Protein AF-A0A151BBE2-F1 (afdb_monomer_lite)

pLDDT: mean 84.12, std 19.03, range [43.47, 98.38]

Sequence (85 aa):
MGKVLHDTSRLTEEYRSGVRRLTDFTTVLNIVEFPKALEFSGLNILYPTRVDYSLAIQVSKDASLPATKFYIDAYEYKPWAEVER

Secondary structure (DSSP, 8-state):
-PPPBP-HHHHHHHHHTT--B--SEEEHHHHHH-GGGGGSBT-EEE---HHHHHHHHHHHHHHTTTHHHHHHHHHT---GGGTT-

Foldseek 3Di:
DDADEDALVVLVVCVVVVAQEHQHEYEVVRCVVPVCSVSRHNYHYDYDDPVNVVVVVVVVCVVVPPPVVVVCVVPVDDPPVVVPD

Structure (mmCIF, N/CA/C/O backbone):
data_AF-A0A151BBE2-F1
#
_entry.id   AF-A0A151BBE2-F1
#
loop_
_atom_site.group_PDB
_atom_site.id
_atom_site.type_symbol
_atom_site.label_atom_id
_atom_site.label_alt_id
_atom_site.label_comp_id
_atom_site.label_asym_id
_atom_site.label_entity_id
_atom_site.label_seq_id
_atom_site.pdbx_PDB_ins_code
_atom_site.Cartn_x
_atom_site.Cartn_y
_atom_site.Cartn_z
_atom_site.occupancy
_atom_site.B_iso_or_equiv
_atom_site.auth_seq_id
_atom_site.auth_comp_id
_atom_site.auth_asym_id
_atom_site.auth_atom_id
_atom_site.pdbx_PDB_model_num
ATOM 1 N N . MET A 1 1 ? -20.141 -1.542 -8.710 1.00 47.41 1 MET A N 1
ATOM 2 C CA . MET A 1 1 ? -18.864 -0.827 -8.494 1.00 47.41 1 MET A CA 1
ATOM 3 C C . MET A 1 1 ? -17.769 -1.850 -8.241 1.00 47.41 1 MET A C 1
ATOM 5 O O . MET A 1 1 ? -18.021 -2.777 -7.480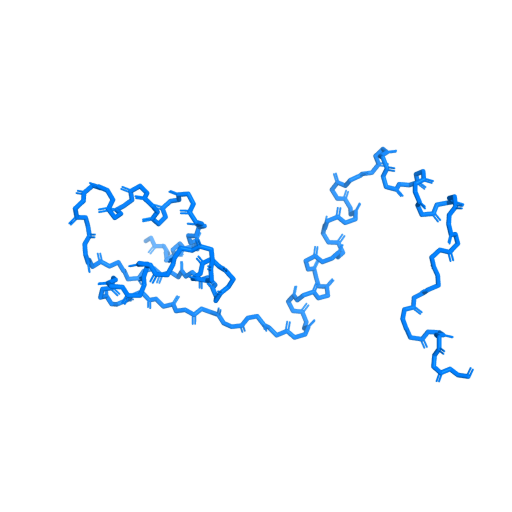 1.00 47.41 1 MET A O 1
ATOM 9 N N . GLY A 1 2 ? -16.615 -1.726 -8.902 1.00 78.62 2 GLY A N 1
ATOM 10 C CA . GLY A 1 2 ? -15.452 -2.591 -8.667 1.00 78.62 2 GLY A CA 1
ATOM 11 C C . GLY A 1 2 ? -14.683 -2.189 -7.405 1.00 78.62 2 GLY A C 1
ATOM 12 O O . GLY A 1 2 ? -14.830 -1.063 -6.934 1.00 78.62 2 GLY A O 1
ATOM 13 N N . LYS A 1 3 ? -13.884 -3.112 -6.861 1.00 87.12 3 LYS A N 1
ATOM 14 C CA . LYS A 1 3 ? -12.940 -2.823 -5.771 1.00 87.12 3 LYS A CA 1
ATOM 15 C C . LYS A 1 3 ? -11.830 -1.890 -6.263 1.00 87.12 3 LYS A C 1
ATOM 17 O O . LYS A 1 3 ? -11.407 -2.008 -7.413 1.00 87.12 3 LYS A O 1
ATOM 22 N N . VAL A 1 4 ? -11.349 -1.009 -5.390 1.00 94.69 4 VAL A N 1
ATOM 23 C CA . VAL A 1 4 ? -10.314 -0.007 -5.712 1.00 94.69 4 VAL A CA 1
ATOM 24 C C . VAL A 1 4 ? -8.949 -0.441 -5.162 1.00 94.69 4 VAL A C 1
ATOM 26 O O . VAL A 1 4 ? -8.880 -1.216 -4.210 1.00 94.69 4 VAL A O 1
ATOM 29 N N . LEU A 1 5 ? -7.857 0.021 -5.776 1.00 96.75 5 LEU A N 1
ATOM 30 C CA . LEU A 1 5 ? -6.502 -0.119 -5.239 1.00 96.75 5 LEU A CA 1
ATOM 31 C C . LEU A 1 5 ? -6.116 1.171 -4.506 1.00 96.75 5 LEU A C 1
ATOM 33 O O . LEU A 1 5 ? -6.053 2.230 -5.123 1.00 96.75 5 LEU A O 1
ATOM 37 N N . HIS A 1 6 ? -5.871 1.076 -3.202 1.00 97.06 6 HIS A N 1
ATOM 38 C CA . HIS A 1 6 ? -5.513 2.211 -2.352 1.00 97.06 6 HIS A CA 1
ATOM 39 C C . HIS A 1 6 ? -3.999 2.398 -2.265 1.00 97.06 6 HIS A C 1
ATOM 41 O O . HIS A 1 6 ? -3.258 1.422 -2.124 1.00 97.06 6 HIS A O 1
ATOM 47 N N . ASP A 1 7 ? -3.559 3.654 -2.280 1.00 97.25 7 ASP A N 1
ATOM 48 C CA . ASP A 1 7 ? -2.201 4.056 -1.912 1.00 97.25 7 ASP A CA 1
ATOM 49 C C . ASP A 1 7 ? -2.103 4.438 -0.422 1.00 97.25 7 ASP A C 1
ATOM 51 O O . ASP A 1 7 ? -3.092 4.455 0.321 1.00 97.25 7 ASP A O 1
ATOM 55 N N . THR A 1 8 ? -0.891 4.754 0.028 1.00 98.00 8 THR A N 1
ATOM 56 C CA . THR A 1 8 ? -0.605 5.150 1.411 1.00 98.00 8 THR A CA 1
ATOM 57 C C . THR A 1 8 ? -1.391 6.389 1.856 1.00 98.00 8 THR A C 1
ATOM 59 O O . THR A 1 8 ? -1.834 6.464 3.009 1.00 98.00 8 THR A O 1
ATOM 62 N N . SER A 1 9 ? -1.603 7.358 0.959 1.00 98.12 9 SER A N 1
ATOM 63 C CA . SER A 1 9 ? -2.313 8.600 1.277 1.00 98.12 9 SER A CA 1
ATOM 64 C C . SER A 1 9 ? -3.782 8.325 1.589 1.00 98.12 9 SER A C 1
ATOM 66 O O . SER A 1 9 ? -4.290 8.765 2.626 1.00 98.12 9 SER A O 1
ATOM 68 N N . ARG A 1 10 ? -4.427 7.488 0.769 1.00 97.75 10 ARG A N 1
ATOM 69 C CA . ARG A 1 10 ? -5.829 7.125 0.948 1.00 97.75 10 ARG A CA 1
ATOM 70 C C . ARG A 1 10 ? -6.038 6.245 2.175 1.00 97.75 10 ARG A C 1
ATOM 72 O O . ARG A 1 10 ? -6.934 6.517 2.968 1.00 97.75 10 ARG A O 1
ATOM 79 N N . LEU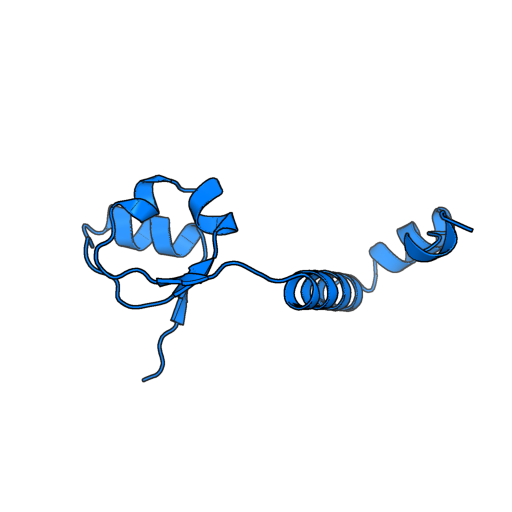 A 1 11 ? -5.170 5.256 2.405 1.00 98.06 11 LEU A N 1
ATOM 80 C CA . LEU A 1 11 ? -5.215 4.432 3.623 1.00 98.06 11 LEU A CA 1
ATOM 81 C C . LEU A 1 11 ? -5.084 5.279 4.894 1.00 98.06 11 LEU A C 1
ATOM 83 O O . LEU A 1 11 ? -5.788 5.043 5.877 1.00 98.06 11 LEU A O 1
ATOM 87 N N . THR A 1 12 ? -4.207 6.285 4.872 1.00 98.12 12 THR A N 1
ATOM 88 C CA . THR A 1 12 ? -4.027 7.212 5.995 1.00 98.12 12 THR A CA 1
ATOM 89 C C . THR A 1 12 ? -5.289 8.039 6.244 1.00 98.12 12 THR A C 1
ATOM 91 O O . THR A 1 12 ? -5.683 8.228 7.396 1.00 98.12 12 THR A O 1
ATOM 94 N N . GLU A 1 13 ? -5.929 8.530 5.184 1.00 98.12 13 GLU A N 1
ATOM 95 C CA . GLU A 1 13 ? -7.163 9.315 5.263 1.00 98.12 13 GLU A CA 1
ATOM 96 C C . GLU A 1 13 ? -8.333 8.500 5.829 1.00 98.12 13 GLU A C 1
ATOM 98 O O . GLU A 1 13 ? -8.982 8.936 6.784 1.00 98.12 13 GLU A O 1
ATOM 103 N N . GLU A 1 14 ? -8.557 7.289 5.314 1.00 97.56 14 GLU A N 1
ATOM 104 C CA . GLU A 1 14 ? -9.597 6.377 5.808 1.00 97.56 14 GLU A CA 1
ATOM 105 C C . GLU A 1 14 ? -9.363 6.041 7.288 1.00 97.56 14 GLU A C 1
ATOM 107 O O . GLU A 1 14 ? -10.271 6.112 8.123 1.00 97.56 14 GLU A O 1
ATOM 112 N N . TYR A 1 15 ? -8.110 5.752 7.653 1.00 97.81 15 TYR A N 1
ATOM 113 C CA . TYR A 1 15 ? -7.757 5.404 9.025 1.00 97.81 15 TYR A CA 1
ATOM 114 C C . TYR A 1 15 ? -7.983 6.585 9.984 1.00 97.81 15 TYR A C 1
ATOM 116 O O . TYR A 1 15 ? -8.514 6.400 11.085 1.00 97.81 15 TYR A O 1
ATOM 124 N N . ARG A 1 16 ? -7.627 7.810 9.569 1.00 97.69 16 ARG A N 1
ATOM 125 C CA . ARG A 1 16 ? -7.894 9.049 10.325 1.00 97.69 16 ARG A CA 1
ATOM 126 C C . ARG A 1 16 ? -9.385 9.342 10.457 1.00 97.69 16 ARG A C 1
ATOM 128 O O . ARG A 1 16 ? -9.807 9.816 11.505 1.00 97.69 16 ARG A O 1
ATOM 135 N N . SER A 1 17 ? -10.170 8.993 9.444 1.00 97.75 17 SER A N 1
ATOM 136 C CA . SER A 1 17 ? -11.632 9.136 9.432 1.00 97.75 17 SER A CA 1
ATOM 137 C C . SER A 1 17 ? -12.351 8.109 10.317 1.00 97.75 17 SER A C 1
ATOM 139 O O . SER A 1 17 ? -13.576 8.088 10.381 1.00 97.75 17 SER A O 1
ATOM 141 N N . GLY A 1 18 ? -11.604 7.247 11.016 1.00 97.62 18 GLY A N 1
ATOM 142 C CA . GLY A 1 18 ? -12.156 6.239 11.918 1.00 97.62 18 GLY A CA 1
ATOM 143 C C . GLY A 1 18 ? -12.614 4.964 11.212 1.00 97.62 18 GLY A C 1
ATOM 144 O O . GLY A 1 18 ? -13.142 4.066 11.867 1.00 97.62 18 GLY A O 1
ATOM 145 N N . VAL A 1 19 ? -12.380 4.830 9.903 1.00 97.56 19 VAL A N 1
ATOM 146 C CA . VAL A 1 19 ? -12.680 3.591 9.183 1.00 97.56 19 VAL A CA 1
ATOM 147 C C . VAL A 1 19 ? -11.757 2.489 9.696 1.00 97.56 19 VAL A C 1
ATOM 149 O O . VAL A 1 19 ? -10.555 2.683 9.879 1.00 97.56 19 VAL A O 1
ATOM 152 N N . ARG A 1 20 ? -12.332 1.321 9.983 1.00 96.31 20 ARG A N 1
ATOM 153 C CA . ARG A 1 20 ? -11.606 0.128 10.461 1.00 96.31 20 ARG A CA 1
ATOM 154 C C . ARG A 1 20 ? -11.942 -1.135 9.671 1.00 96.31 20 ARG A C 1
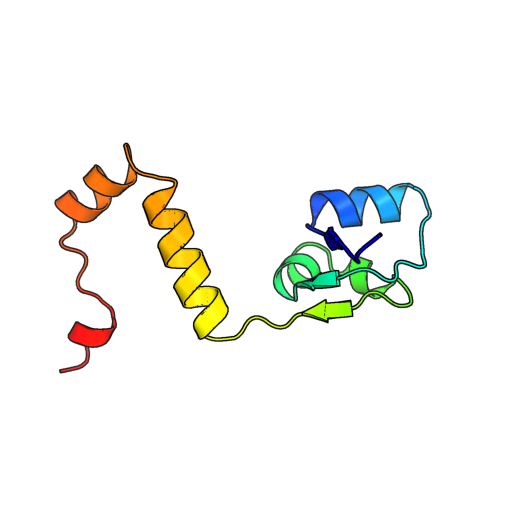ATOM 156 O O . ARG A 1 20 ? -11.377 -2.196 9.919 1.00 96.31 20 ARG A O 1
ATOM 163 N N . ARG A 1 21 ? -12.846 -1.033 8.696 1.00 97.38 21 ARG A N 1
ATOM 164 C CA . ARG A 1 21 ? -13.184 -2.108 7.765 1.00 97.38 21 ARG A CA 1
ATOM 165 C C . ARG A 1 21 ? -13.132 -1.570 6.347 1.00 97.38 21 ARG A C 1
ATOM 167 O O . ARG A 1 21 ? -13.866 -0.641 6.030 1.00 97.38 21 ARG A O 1
ATOM 174 N N . LEU A 1 22 ? -12.298 -2.176 5.513 1.00 96.50 22 LEU A N 1
ATOM 175 C CA . LEU A 1 22 ? -12.086 -1.761 4.131 1.00 96.50 22 LEU A CA 1
ATOM 176 C C . LEU A 1 22 ? -11.922 -3.020 3.281 1.00 96.50 22 LEU A C 1
ATOM 178 O O . LEU A 1 22 ? -11.010 -3.791 3.523 1.00 96.50 22 LEU A O 1
ATOM 182 N N . THR A 1 23 ? -12.814 -3.271 2.321 1.00 96.44 23 THR A N 1
ATOM 183 C CA . THR A 1 23 ? -12.838 -4.536 1.546 1.00 96.44 23 THR A CA 1
ATOM 184 C C . THR A 1 23 ? -12.150 -4.451 0.181 1.00 96.44 23 THR A C 1
ATOM 186 O O . THR A 1 23 ? -12.284 -5.355 -0.651 1.00 96.44 23 THR A O 1
ATOM 189 N N . ASP A 1 24 ? -11.443 -3.352 -0.044 1.00 96.50 24 ASP A N 1
ATOM 190 C CA . ASP A 1 24 ? -10.693 -3.033 -1.253 1.00 96.50 24 ASP A CA 1
ATOM 191 C C . ASP A 1 24 ? -9.305 -3.695 -1.256 1.00 96.50 24 ASP A C 1
ATOM 193 O O . ASP A 1 24 ? -9.044 -4.623 -0.479 1.00 96.50 24 ASP A O 1
ATOM 197 N N . PHE A 1 25 ? -8.433 -3.251 -2.162 1.00 98.12 25 PHE A N 1
ATOM 198 C CA . PHE A 1 25 ? -7.066 -3.732 -2.310 1.00 98.12 25 PHE A CA 1
ATOM 199 C C . PHE A 1 25 ? -6.034 -2.678 -1.901 1.00 98.12 25 PHE A C 1
ATOM 201 O O . PHE A 1 25 ? -6.262 -1.478 -2.012 1.00 98.12 25 PHE A O 1
ATOM 208 N N . THR A 1 26 ? -4.859 -3.142 -1.492 1.00 98.12 26 THR A N 1
ATOM 209 C CA . THR A 1 26 ? -3.617 -2.362 -1.412 1.00 98.12 26 THR A CA 1
ATOM 210 C C . THR A 1 26 ? -2.445 -3.244 -1.843 1.00 98.12 26 THR A C 1
ATOM 212 O O . THR A 1 26 ? -2.640 -4.429 -2.106 1.00 98.12 26 THR A O 1
ATOM 215 N N . THR A 1 27 ? -1.226 -2.713 -1.907 1.00 98.31 27 THR A N 1
ATOM 216 C CA . THR A 1 27 ? -0.011 -3.519 -2.090 1.00 98.31 27 THR A CA 1
ATOM 217 C C . THR A 1 27 ? 0.764 -3.657 -0.784 1.00 98.31 27 THR A C 1
ATOM 219 O O . THR A 1 27 ? 0.650 -2.821 0.112 1.00 98.31 27 THR A O 1
ATOM 222 N N . VAL A 1 28 ? 1.611 -4.683 -0.687 1.00 98.12 28 VAL A N 1
ATOM 223 C CA . VAL A 1 28 ? 2.557 -4.834 0.430 1.00 98.12 28 VAL A CA 1
ATOM 224 C C . VAL A 1 28 ? 3.492 -3.624 0.586 1.00 98.12 28 VAL A C 1
ATOM 226 O O . VAL A 1 28 ? 3.892 -3.311 1.702 1.00 98.12 28 VAL A O 1
ATOM 229 N N . LEU A 1 29 ? 3.798 -2.901 -0.496 1.00 97.62 29 LEU A N 1
ATOM 230 C CA . LEU A 1 29 ? 4.652 -1.709 -0.450 1.00 97.62 29 LEU A CA 1
ATOM 231 C C . LEU A 1 29 ? 3.987 -0.588 0.363 1.00 97.62 29 LEU A C 1
ATOM 233 O O . LEU A 1 29 ? 4.598 -0.042 1.277 1.00 97.62 29 LEU A O 1
ATOM 237 N N . ASN A 1 30 ? 2.694 -0.350 0.132 1.00 98.12 30 ASN A N 1
ATOM 238 C CA . ASN A 1 30 ? 1.913 0.631 0.894 1.00 98.12 30 ASN A CA 1
ATOM 239 C C . ASN A 1 30 ? 1.769 0.225 2.374 1.00 98.12 30 ASN A C 1
ATOM 241 O O . ASN A 1 30 ? 1.698 1.079 3.254 1.00 98.12 30 ASN A O 1
ATOM 245 N N . ILE A 1 31 ? 1.740 -1.083 2.669 1.00 98.38 31 ILE A N 1
ATOM 246 C CA . ILE A 1 31 ? 1.756 -1.583 4.054 1.00 98.38 31 ILE A CA 1
ATOM 247 C C . ILE A 1 31 ? 3.088 -1.262 4.740 1.00 98.38 31 ILE A C 1
ATOM 249 O O . ILE A 1 31 ? 3.085 -0.882 5.907 1.00 98.38 31 ILE A O 1
ATOM 253 N N . VAL A 1 32 ? 4.220 -1.393 4.042 1.00 98.12 32 VAL A N 1
ATOM 254 C CA . VAL A 1 32 ? 5.538 -1.032 4.593 1.00 98.12 32 VAL A CA 1
ATOM 255 C C . VAL A 1 32 ? 5.609 0.465 4.904 1.00 98.12 32 VAL A C 1
ATOM 257 O O . VAL A 1 32 ? 6.136 0.843 5.949 1.00 98.12 32 VAL A O 1
ATOM 260 N N . GLU A 1 33 ? 5.039 1.312 4.046 1.00 98.12 33 GLU A N 1
ATOM 261 C CA . GLU A 1 33 ? 4.974 2.763 4.264 1.00 98.12 33 GLU A CA 1
ATOM 262 C C . GLU A 1 33 ? 4.022 3.159 5.405 1.00 98.12 33 GLU A C 1
ATOM 264 O O . GLU A 1 33 ? 4.317 4.075 6.176 1.00 98.12 33 GLU A O 1
ATOM 269 N N . PHE A 1 34 ? 2.890 2.462 5.548 1.00 98.12 34 PHE A N 1
ATOM 270 C CA . PHE A 1 34 ? 1.910 2.698 6.608 1.00 98.12 34 PHE A CA 1
ATOM 271 C C . PHE A 1 34 ? 1.455 1.388 7.274 1.00 98.12 34 PHE A C 1
ATOM 273 O O . PHE A 1 34 ? 0.362 0.882 6.997 1.00 98.12 34 PHE A O 1
ATOM 280 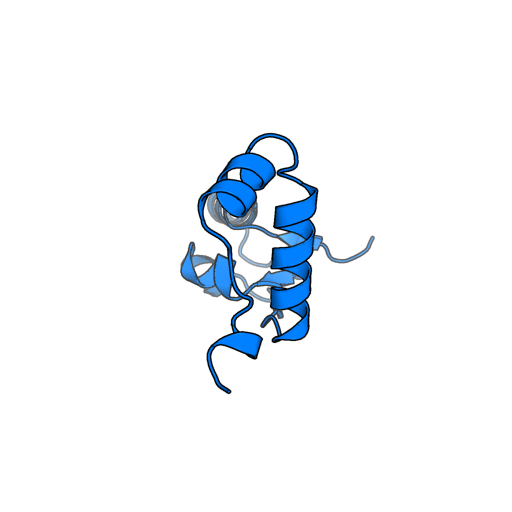N N . PRO A 1 35 ? 2.237 0.864 8.240 1.00 98.00 35 PRO A N 1
ATOM 281 C CA . PRO A 1 35 ? 1.958 -0.427 8.877 1.00 98.00 35 PRO A CA 1
ATOM 282 C C . PRO A 1 35 ? 0.606 -0.508 9.596 1.00 98.00 35 PRO A C 1
ATOM 284 O O . PRO A 1 35 ? 0.032 -1.588 9.712 1.00 98.00 35 PRO A O 1
ATOM 287 N N . LYS A 1 36 ? 0.048 0.632 10.028 1.00 97.56 36 LYS A N 1
ATOM 288 C CA . LYS A 1 36 ? -1.289 0.710 10.647 1.00 97.56 36 LYS A CA 1
ATOM 289 C C . LYS A 1 36 ? -2.413 0.259 9.712 1.00 97.56 36 LYS A C 1
ATOM 291 O O . LYS A 1 36 ? -3.488 -0.086 10.191 1.00 97.56 36 LYS A O 1
ATOM 296 N N . ALA A 1 37 ? -2.183 0.203 8.398 1.00 97.69 37 ALA A N 1
ATOM 297 C CA . ALA A 1 37 ? -3.148 -0.375 7.468 1.00 97.69 37 ALA A CA 1
ATOM 298 C C . ALA A 1 37 ? -3.445 -1.861 7.746 1.00 97.69 37 ALA A C 1
ATOM 300 O O . ALA A 1 37 ? -4.512 -2.341 7.373 1.00 97.69 37 ALA A O 1
ATOM 301 N N . LEU A 1 38 ? -2.560 -2.579 8.449 1.00 97.81 38 LEU A N 1
ATOM 302 C CA . LEU A 1 38 ? -2.822 -3.950 8.906 1.00 97.81 38 LEU A CA 1
ATOM 303 C C . LEU A 1 38 ? -3.977 -4.045 9.914 1.00 97.81 38 LEU A C 1
ATOM 305 O O . LEU A 1 38 ? -4.523 -5.124 10.118 1.00 97.81 38 LEU A O 1
ATOM 309 N N . GLU A 1 39 ? -4.373 -2.932 10.532 1.00 97.88 39 GLU A N 1
ATOM 310 C CA . GLU A 1 39 ? -5.508 -2.886 11.454 1.00 97.88 39 GLU A CA 1
ATOM 311 C C . GLU A 1 39 ? -6.865 -2.817 10.729 1.00 97.88 39 GLU A C 1
ATOM 313 O O . GLU A 1 39 ? -7.909 -3.000 11.360 1.00 97.88 39 GLU A O 1
ATOM 318 N N . PHE A 1 40 ? -6.891 -2.563 9.412 1.00 98.19 40 PHE A N 1
ATOM 319 C CA . PHE A 1 40 ? -8.130 -2.634 8.642 1.00 98.19 40 PHE A CA 1
ATOM 320 C C . PHE A 1 40 ? -8.588 -4.083 8.492 1.00 98.19 40 PHE A C 1
ATOM 322 O O . PHE A 1 40 ? -7.940 -4.915 7.859 1.00 98.19 40 PHE A O 1
ATOM 329 N N . SER A 1 41 ? -9.788 -4.370 8.980 1.00 97.94 41 SER A N 1
ATOM 330 C CA . SER A 1 41 ? -10.440 -5.646 8.710 1.00 97.94 41 SER A CA 1
ATOM 331 C C . SER A 1 41 ? -10.881 -5.744 7.242 1.00 97.94 41 SER A C 1
ATOM 333 O O . SER A 1 41 ? -11.539 -4.849 6.705 1.00 97.94 41 SER A O 1
ATOM 335 N N . GLY A 1 42 ? -10.540 -6.858 6.589 1.00 96.56 42 GLY A N 1
ATOM 336 C CA . GLY A 1 42 ? -10.976 -7.181 5.224 1.00 96.56 42 GLY A CA 1
ATOM 337 C C . GLY A 1 42 ? -10.153 -6.567 4.087 1.00 96.56 42 GLY A C 1
ATOM 338 O O . GLY A 1 42 ? -10.490 -6.814 2.923 1.00 96.56 42 GLY A O 1
ATOM 339 N N . LEU A 1 43 ? -9.096 -5.807 4.401 1.00 97.88 43 LEU A N 1
ATOM 340 C CA . LEU A 1 43 ? -8.222 -5.201 3.398 1.00 97.88 43 LEU A CA 1
ATOM 341 C C . LEU A 1 43 ? -7.410 -6.292 2.700 1.00 97.88 43 LEU A C 1
ATOM 343 O O . LEU A 1 43 ? -6.745 -7.099 3.346 1.00 97.88 43 LEU A O 1
ATOM 347 N N . ASN A 1 44 ? -7.474 -6.326 1.371 1.00 98.00 44 ASN A N 1
ATOM 348 C CA . ASN A 1 44 ? -6.800 -7.346 0.578 1.00 98.00 44 ASN A CA 1
ATOM 349 C C . ASN A 1 44 ? -5.413 -6.837 0.172 1.00 98.00 44 ASN A C 1
ATOM 351 O O . ASN A 1 44 ? -5.300 -5.864 -0.572 1.00 98.00 44 ASN A O 1
ATOM 355 N N . ILE A 1 45 ? -4.359 -7.495 0.652 1.00 98.19 45 ILE A N 1
ATOM 356 C CA . ILE A 1 45 ? -2.975 -7.111 0.360 1.00 98.19 45 ILE A CA 1
ATOM 357 C C . ILE A 1 45 ? -2.497 -7.882 -0.869 1.00 98.19 45 ILE A C 1
ATOM 359 O O . ILE A 1 45 ? -2.442 -9.111 -0.868 1.00 98.19 45 ILE A O 1
ATOM 363 N N . LEU A 1 46 ? -2.149 -7.148 -1.919 1.00 97.81 46 LEU A N 1
ATOM 364 C CA . LEU A 1 46 ? -1.533 -7.672 -3.127 1.00 97.81 46 LEU A CA 1
ATOM 365 C C . LEU A 1 46 ? -0.012 -7.710 -2.962 1.00 97.81 46 LEU A C 1
ATOM 367 O O . LEU A 1 46 ? 0.607 -6.759 -2.478 1.00 97.81 46 LEU A O 1
ATOM 371 N N . TYR A 1 47 ? 0.587 -8.804 -3.417 1.00 97.62 47 TYR A N 1
ATOM 372 C CA . TYR A 1 47 ? 2.030 -9.009 -3.432 1.00 97.62 47 TYR A CA 1
ATOM 373 C C . TYR A 1 47 ? 2.495 -8.982 -4.887 1.00 97.62 47 TYR A C 1
ATOM 375 O O . TYR A 1 47 ? 2.235 -9.947 -5.608 1.00 97.62 47 TYR A O 1
ATOM 383 N N . PRO A 1 48 ? 3.126 -7.884 -5.344 1.00 96.31 48 PRO A N 1
ATOM 384 C CA . PRO A 1 48 ? 3.547 -7.772 -6.730 1.00 96.31 48 PRO A CA 1
ATOM 385 C C . PRO A 1 48 ? 4.538 -8.876 -7.103 1.00 96.31 48 PRO A C 1
ATOM 387 O O . PRO A 1 48 ? 5.446 -9.220 -6.342 1.00 96.31 48 PRO A O 1
ATOM 390 N N . THR A 1 49 ? 4.362 -9.417 -8.299 1.00 97.12 49 THR A N 1
ATOM 391 C CA . THR A 1 49 ? 5.254 -10.395 -8.914 1.00 97.12 49 THR A CA 1
ATOM 392 C C . THR A 1 49 ? 6.372 -9.699 -9.691 1.00 97.12 49 THR A C 1
ATOM 394 O O . THR A 1 49 ? 6.353 -8.491 -9.932 1.00 97.12 49 THR A O 1
ATOM 397 N N . ARG A 1 50 ? 7.352 -10.474 -10.170 1.00 96.12 50 ARG A N 1
ATOM 398 C CA . ARG A 1 50 ? 8.413 -9.965 -11.055 1.00 96.12 50 ARG A CA 1
ATOM 399 C C . ARG A 1 50 ? 7.860 -9.270 -12.307 1.00 96.12 50 ARG A C 1
ATOM 401 O O . ARG A 1 50 ? 8.465 -8.309 -12.783 1.00 96.12 50 ARG A O 1
ATOM 408 N N . VAL A 1 51 ? 6.737 -9.753 -12.840 1.00 96.69 51 VAL A N 1
ATOM 409 C CA . VAL A 1 51 ? 6.095 -9.172 -14.027 1.00 96.69 51 VAL A CA 1
ATOM 410 C C . VAL A 1 51 ? 5.530 -7.793 -13.700 1.00 96.69 51 VAL A C 1
ATOM 412 O O . VAL A 1 51 ? 5.781 -6.852 -14.449 1.00 96.69 51 VAL A O 1
ATOM 415 N N . ASP A 1 52 ? 4.873 -7.648 -12.548 1.00 95.25 52 ASP A N 1
ATOM 416 C CA . ASP A 1 52 ? 4.309 -6.372 -12.094 1.00 95.25 52 ASP A CA 1
ATOM 417 C C . ASP A 1 52 ? 5.396 -5.305 -11.917 1.00 95.25 52 ASP A C 1
ATOM 419 O O . ASP A 1 52 ? 5.248 -4.180 -12.390 1.00 95.25 52 ASP A O 1
ATOM 423 N N . TYR A 1 53 ? 6.535 -5.668 -11.317 1.00 93.88 53 TYR A N 1
ATOM 424 C CA . TYR A 1 53 ? 7.676 -4.755 -11.188 1.00 93.88 53 TYR A CA 1
ATOM 425 C C . TYR A 1 53 ? 8.275 -4.364 -12.539 1.00 93.88 53 TYR A C 1
ATOM 427 O O . TYR A 1 53 ? 8.610 -3.201 -12.757 1.00 93.88 53 TYR A O 1
ATOM 435 N N . SER A 1 54 ? 8.404 -5.328 -13.453 1.00 94.50 54 SER A N 1
ATOM 436 C CA . SER A 1 54 ? 8.952 -5.071 -14.789 1.00 94.50 54 SER A CA 1
ATOM 437 C C . SER A 1 54 ? 8.067 -4.087 -15.558 1.00 94.50 54 SER A C 1
ATOM 439 O O . SER A 1 54 ? 8.574 -3.141 -16.161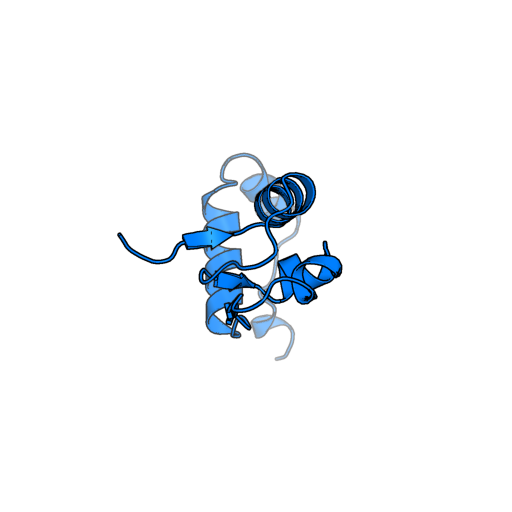 1.00 94.50 54 SER A O 1
ATOM 441 N N . LEU A 1 55 ? 6.744 -4.264 -15.466 1.00 94.31 55 LEU A N 1
ATOM 442 C CA . LEU A 1 55 ? 5.768 -3.351 -16.050 1.00 94.31 55 LEU A CA 1
ATOM 443 C C . LEU A 1 55 ? 5.820 -1.967 -15.394 1.00 94.31 55 LEU A C 1
ATOM 445 O O . LEU A 1 55 ? 5.848 -0.966 -16.104 1.00 94.31 55 LEU A O 1
ATOM 449 N N . ALA A 1 56 ? 5.885 -1.893 -14.061 1.00 90.88 56 ALA A N 1
ATOM 450 C CA . ALA A 1 56 ? 5.979 -0.623 -13.342 1.00 90.88 56 ALA A CA 1
ATOM 451 C C . ALA A 1 56 ? 7.200 0.196 -13.791 1.00 90.88 56 ALA A C 1
ATOM 453 O O . ALA A 1 56 ? 7.069 1.380 -14.086 1.00 90.88 56 ALA A O 1
ATOM 454 N N . ILE A 1 57 ? 8.366 -0.446 -13.935 1.00 89.31 57 ILE A N 1
ATOM 455 C CA . ILE A 1 57 ? 9.591 0.200 -14.431 1.00 89.31 57 ILE A CA 1
ATOM 456 C C . ILE A 1 57 ? 9.402 0.729 -15.855 1.00 89.31 57 ILE A C 1
ATOM 458 O O . ILE A 1 57 ? 9.838 1.841 -16.155 1.00 89.31 57 ILE A O 1
ATOM 462 N N . GLN A 1 58 ? 8.777 -0.053 -16.738 1.00 90.31 58 GLN A N 1
ATOM 463 C CA . GLN A 1 58 ? 8.512 0.377 -18.109 1.00 90.31 58 GLN A CA 1
ATOM 464 C C . GLN A 1 58 ? 7.590 1.603 -18.135 1.00 90.31 58 GLN A C 1
ATOM 466 O O . GLN A 1 58 ? 7.940 2.614 -18.736 1.00 90.31 58 GLN A O 1
ATOM 471 N N . VAL A 1 59 ? 6.477 1.560 -17.397 1.00 89.50 59 VAL A N 1
ATOM 472 C CA . VAL A 1 59 ? 5.541 2.688 -17.282 1.00 89.50 59 VAL A CA 1
ATOM 473 C C . VAL A 1 59 ? 6.234 3.929 -16.716 1.00 89.50 59 VAL A C 1
ATOM 475 O O . VAL A 1 59 ? 6.038 5.028 -17.229 1.00 89.50 59 VAL A O 1
ATOM 478 N N . SER A 1 60 ? 7.084 3.781 -15.696 1.00 85.25 60 SER A N 1
ATOM 479 C CA . SER A 1 60 ? 7.841 4.907 -15.137 1.00 85.25 60 SER A CA 1
ATOM 480 C C . SER A 1 60 ? 8.796 5.534 -16.153 1.00 85.25 60 SER A C 1
ATOM 482 O O . SER A 1 60 ? 8.931 6.757 -16.177 1.00 85.25 60 SER A O 1
ATOM 484 N N . LYS A 1 61 ? 9.444 4.734 -17.009 1.00 83.69 61 LYS A N 1
ATOM 485 C CA . LYS A 1 61 ? 10.304 5.251 -18.088 1.00 83.69 61 LYS A CA 1
ATOM 486 C C . LYS A 1 61 ? 9.493 6.047 -19.107 1.00 83.69 61 LYS A C 1
ATOM 488 O O . LYS A 1 61 ? 9.873 7.170 -19.433 1.00 83.69 61 LYS A O 1
ATOM 493 N N . ASP A 1 62 ? 8.363 5.496 -19.536 1.00 81.44 62 ASP A N 1
ATOM 494 C CA . ASP A 1 62 ? 7.491 6.113 -20.539 1.00 81.44 62 ASP A CA 1
ATOM 495 C C . ASP A 1 62 ? 6.814 7.391 -20.010 1.00 81.44 62 ASP A C 1
ATOM 497 O O . ASP A 1 62 ? 6.568 8.330 -20.762 1.00 81.44 62 ASP A O 1
ATOM 501 N N . ALA A 1 63 ? 6.566 7.483 -18.701 1.00 72.50 63 ALA A N 1
ATOM 502 C CA . ALA A 1 63 ? 6.024 8.686 -18.068 1.00 72.50 63 ALA A CA 1
ATOM 503 C C . ALA A 1 63 ? 7.054 9.825 -17.913 1.00 72.50 63 ALA A C 1
ATOM 505 O O . ALA A 1 63 ? 6.674 10.977 -17.711 1.00 72.50 63 ALA A O 1
ATOM 506 N N . SER A 1 64 ? 8.356 9.537 -18.013 1.00 62.00 64 SER A N 1
ATOM 507 C CA . SER A 1 64 ? 9.429 10.464 -17.619 1.00 62.00 64 SER A CA 1
ATOM 508 C C . SER A 1 64 ? 10.181 11.106 -18.803 1.00 62.00 64 SER A C 1
ATOM 510 O O . SER A 1 64 ? 11.321 11.567 -18.671 1.00 62.00 64 SER A O 1
ATOM 512 N N . LEU A 1 65 ? 9.546 11.140 -19.979 1.00 55.88 65 LEU A N 1
ATOM 513 C CA . LEU A 1 65 ? 10.197 11.311 -21.285 1.00 55.88 65 LEU A CA 1
ATOM 514 C C . LEU A 1 65 ? 11.073 12.563 -21.526 1.00 55.88 65 LEU A C 1
ATOM 516 O O . LEU A 1 65 ? 11.931 12.466 -22.403 1.00 55.88 65 LEU A O 1
ATOM 520 N N . PRO A 1 66 ? 10.999 13.695 -20.796 1.00 53.66 66 PRO A N 1
ATOM 521 C CA . PRO A 1 66 ? 12.009 14.744 -20.983 1.00 53.66 66 PRO A CA 1
ATOM 522 C C . PRO A 1 66 ? 13.295 14.513 -20.171 1.00 53.66 66 PRO A C 1
ATOM 524 O O . PRO A 1 66 ? 14.391 14.747 -20.674 1.00 53.66 66 PRO A O 1
ATOM 527 N N . ALA A 1 67 ? 13.188 14.053 -18.919 1.00 53.97 67 ALA A N 1
ATOM 528 C CA . ALA A 1 67 ? 14.316 14.047 -17.979 1.00 53.97 67 ALA A CA 1
ATOM 529 C C . ALA A 1 67 ? 15.102 12.729 -17.993 1.00 53.97 67 ALA A C 1
ATOM 531 O O . ALA A 1 67 ? 16.329 12.727 -17.911 1.00 53.97 67 ALA A O 1
ATOM 532 N N . THR A 1 68 ? 14.424 11.591 -18.143 1.00 53.94 68 THR A N 1
ATOM 533 C CA . THR A 1 68 ? 15.086 10.277 -18.055 1.00 53.94 68 THR A CA 1
ATOM 534 C C . THR A 1 68 ? 15.829 9.923 -19.329 1.00 53.94 68 THR A C 1
ATOM 536 O O . THR A 1 68 ? 16.825 9.212 -19.260 1.00 53.94 68 THR A O 1
ATOM 539 N N . LYS A 1 69 ? 15.419 10.482 -20.476 1.00 53.59 69 LYS A N 1
ATOM 540 C CA . LYS A 1 69 ? 16.184 10.366 -21.719 1.00 53.59 69 LYS A CA 1
ATOM 541 C C . LYS A 1 69 ? 17.599 10.936 -21.552 1.00 53.59 69 LYS A C 1
ATOM 543 O O . LYS A 1 69 ? 18.555 10.285 -21.944 1.00 53.59 69 LYS A O 1
ATOM 548 N N . PHE A 1 70 ? 17.744 12.075 -20.868 1.00 52.84 70 PHE A N 1
ATOM 549 C CA . PHE A 1 70 ? 19.055 12.652 -20.550 1.00 52.84 70 PHE A CA 1
ATOM 550 C C . PHE A 1 70 ? 19.898 11.755 -19.634 1.00 52.84 70 PHE A C 1
ATOM 552 O O . PHE A 1 70 ? 21.081 11.569 -19.894 1.00 52.84 70 PHE A O 1
ATOM 559 N N . TYR A 1 71 ? 19.308 11.177 -18.584 1.00 54.88 71 TYR A N 1
ATOM 560 C CA . TYR A 1 71 ? 20.047 10.306 -17.661 1.00 54.88 71 TYR A CA 1
ATOM 561 C C . TYR A 1 71 ? 20.418 8.948 -18.273 1.00 54.88 71 TYR A C 1
ATOM 563 O O . TYR A 1 71 ? 21.499 8.440 -17.991 1.00 54.88 71 TYR A O 1
ATOM 571 N N . ILE A 1 72 ? 19.557 8.365 -19.113 1.00 59.47 72 ILE A N 1
ATOM 572 C CA . ILE A 1 72 ? 19.831 7.092 -19.800 1.00 59.47 72 ILE A CA 1
ATOM 573 C C . ILE A 1 72 ? 20.902 7.284 -20.881 1.00 59.47 72 ILE A C 1
ATOM 575 O O . ILE A 1 72 ? 21.820 6.469 -20.958 1.00 59.47 72 ILE A O 1
ATOM 579 N N . ASP A 1 73 ? 20.831 8.376 -21.650 1.00 58.72 73 ASP A N 1
ATOM 580 C CA . ASP A 1 73 ? 21.827 8.700 -22.680 1.00 58.72 73 ASP A CA 1
ATOM 581 C C . ASP A 1 73 ? 23.193 9.067 -22.059 1.00 58.72 73 ASP A C 1
ATOM 583 O O . ASP A 1 73 ? 24.232 8.783 -22.648 1.00 58.72 73 ASP A O 1
ATOM 587 N N . ALA A 1 74 ? 23.218 9.663 -20.857 1.00 58.66 74 ALA A N 1
ATOM 588 C CA . ALA A 1 74 ? 24.454 10.070 -20.179 1.00 58.66 74 ALA A CA 1
ATOM 589 C C . ALA A 1 74 ? 25.205 8.930 -19.463 1.00 58.66 74 ALA A C 1
ATOM 591 O O . ALA A 1 74 ? 26.391 9.086 -19.179 1.00 58.66 74 ALA A O 1
ATOM 592 N N . TYR A 1 75 ? 24.540 7.813 -19.146 1.00 56.88 75 TYR A N 1
ATOM 593 C CA . TYR A 1 75 ? 25.110 6.753 -18.301 1.00 56.88 75 TYR A CA 1
ATOM 594 C C . TYR A 1 75 ? 25.173 5.361 -18.945 1.00 56.88 75 TYR A C 1
ATOM 596 O O . TYR A 1 75 ? 25.436 4.410 -18.215 1.00 56.88 75 TYR A O 1
ATOM 604 N N . GLU A 1 76 ? 24.949 5.222 -20.264 1.00 57.38 76 GLU A N 1
ATOM 605 C CA . GLU A 1 76 ? 24.945 3.928 -20.988 1.00 57.38 76 GLU 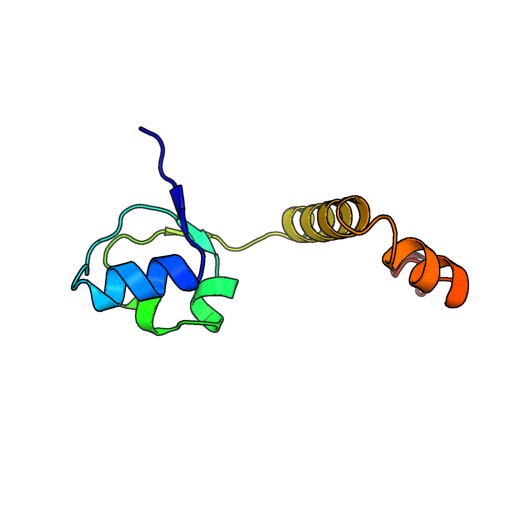A CA 1
ATOM 606 C C . GLU A 1 76 ? 24.361 2.795 -20.130 1.00 57.38 76 GLU A C 1
ATOM 608 O O . GLU A 1 76 ? 25.044 1.843 -19.746 1.00 57.38 76 GLU A O 1
ATOM 613 N N . TYR A 1 77 ? 23.091 2.928 -19.740 1.00 58.03 77 TYR A N 1
ATOM 614 C CA . TYR A 1 77 ? 22.462 1.925 -18.890 1.00 58.03 77 TYR A CA 1
ATOM 615 C C . TYR A 1 77 ? 22.430 0.568 -19.611 1.00 58.03 77 TYR A C 1
ATOM 617 O O . TYR A 1 77 ? 21.567 0.325 -20.457 1.00 58.03 77 TYR A O 1
ATOM 625 N N . LYS A 1 78 ? 23.355 -0.330 -19.257 1.00 57.84 78 LYS A N 1
ATOM 626 C CA . LYS A 1 78 ? 23.297 -1.731 -19.670 1.00 57.84 78 LYS A CA 1
ATOM 627 C C . LYS A 1 78 ? 22.216 -2.437 -18.852 1.00 57.84 78 LYS A C 1
ATOM 629 O O . LYS A 1 78 ? 22.262 -2.387 -17.620 1.00 57.84 78 LYS A O 1
ATOM 634 N N . PRO A 1 79 ? 21.220 -3.072 -19.493 1.00 53.84 79 PRO A N 1
ATOM 635 C CA . PRO A 1 79 ? 20.206 -3.838 -18.782 1.00 53.84 79 PRO A CA 1
ATOM 636 C C . PRO A 1 79 ? 20.863 -4.872 -17.865 1.00 53.84 79 PRO A C 1
ATOM 638 O O . PRO A 1 79 ? 21.835 -5.509 -18.260 1.00 53.84 79 PRO A O 1
ATOM 641 N N . TRP A 1 80 ? 20.295 -5.109 -16.678 1.00 46.22 80 TRP A N 1
ATOM 642 C CA . TRP A 1 80 ? 20.780 -6.126 -15.728 1.00 46.22 80 TRP A CA 1
ATOM 643 C C . TRP A 1 80 ? 21.014 -7.513 -16.360 1.00 46.22 80 TRP A C 1
ATOM 645 O O . TRP A 1 80 ? 21.868 -8.258 -15.901 1.00 46.22 80 TRP A O 1
ATOM 655 N N . ALA A 1 81 ? 20.300 -7.841 -17.442 1.00 52.25 81 ALA A N 1
ATOM 656 C CA . ALA A 1 81 ? 20.464 -9.082 -18.200 1.00 52.25 81 ALA A CA 1
ATOM 657 C C . ALA A 1 81 ? 21.774 -9.181 -19.017 1.00 52.25 81 ALA A C 1
ATOM 659 O O . ALA A 1 81 ? 22.126 -10.272 -19.459 1.00 52.25 81 ALA A O 1
ATOM 660 N N . GLU A 1 82 ? 22.480 -8.072 -19.245 1.00 50.81 82 GLU A N 1
ATOM 661 C CA . GLU A 1 82 ? 23.749 -8.021 -19.991 1.00 50.81 82 GLU A CA 1
ATOM 662 C C . GLU A 1 82 ? 24.985 -7.967 -19.085 1.00 50.81 82 GLU A C 1
ATOM 664 O O . GLU A 1 82 ? 26.102 -8.102 -19.576 1.00 50.81 82 GLU A O 1
ATOM 669 N N . VAL A 1 83 ? 24.805 -7.781 -17.775 1.00 55.69 83 VAL A N 1
ATOM 670 C CA . VAL A 1 83 ? 25.908 -7.699 -16.800 1.00 55.69 83 VAL A CA 1
ATOM 671 C C . VAL A 1 83 ? 26.358 -9.094 -16.328 1.00 55.69 83 VAL A C 1
ATOM 673 O O . VAL A 1 83 ? 27.455 -9.240 -15.801 1.00 55.69 83 VAL A O 1
ATOM 676 N N . GLU A 1 84 ? 25.554 -10.136 -16.566 1.00 43.47 84 GLU A N 1
ATOM 677 C CA . GLU A 1 84 ? 25.819 -11.524 -16.144 1.00 43.47 84 GLU A CA 1
ATOM 678 C C . GLU A 1 84 ? 26.216 -12.475 -17.301 1.00 43.47 84 GLU A C 1
ATOM 680 O O . GLU A 1 84 ? 25.888 -13.662 -17.263 1.00 43.47 84 GLU A O 1
ATOM 685 N N . ARG A 1 85 ? 26.906 -11.993 -18.346 1.00 44.56 85 ARG A N 1
ATOM 686 C CA . ARG A 1 85 ? 27.510 -12.856 -19.386 1.00 44.56 85 ARG A CA 1
ATOM 687 C C . ARG A 1 85 ? 29.020 -12.726 -19.464 1.00 44.56 85 ARG A C 1
ATOM 689 O O . ARG A 1 85 ? 29.513 -11.582 -19.392 1.00 44.56 85 ARG A O 1
#

Radius of gyration: 17.68 Å; chains: 1; bounding box: 46×28×35 Å